Protein AF-A0A0A9WH39-F1 (afdb_monomer_lite)

Secondary structure (DSSP, 8-state):
-HHHHHHHHHHHHHHHHHHHHHHHH-SHHHHHHHHH-S-TTTSSHHHHHHHHHHHHHIIIIIHHHHHHHHHHHHHH----HHHHHHHHHHHHHHHHHHHHHHHHHHTT--SSS-TTHHHHTT---HHHHHHHHH--SHHHHHHHHHHHHTS-S----

pLDDT: mean 87.24, std 13.55, range [42.19, 97.62]

Sequence (157 aa):
MRGRLYEIVHSALCVGHIGQALDLVGLHTLFRDAIDAEGGGGSGGERTVVQALECMYRLKSSSLVRLSVLVGATVGGTATTEQVLAAQTFAEQLGVAFQIVDDVKNLCEDIGKCALEDLQSRKITYPVALTMLKLPTRHQRCEFYNLYTGGTVCKDW

Radius of gyration: 18.84 Å; chains: 1; bounding box: 44×26×49 Å

Foldseek 3Di:
DVVVLCVLVVVLVVLQVVLVVCQVVACVVLLLVLLPDPDQDDDPSLVVNVVSLLSSLLSRFLSVLLSVLVNCCVVVVPDDPVRNVVSSVVSSVVSSVVQLVVLVCLCPHDDPHHRCPCQVVLHCGPVNSVVLSPDRDSVVSVVSSCVSVVHDRDPDD

Organism: Lygus hesperus (NCBI:txid30085)

InterPro domains:
  IPR000092 Polyprenyl synthetase-like [PF00348] (4-148)
  IPR008949 Isoprenoid synthase domain superfamily [G3DSA:1.10.600.10] (1-152)
  IPR008949 Isoprenoid synthase domain superfamily [SSF48576] (4-135)
  IPR033749 Polyprenyl synthetase, conserved site [PS00444] (94-106)

Structure (mmCIF, N/CA/C/O backbone):
data_AF-A0A0A9WH39-F1
#
_entry.id   AF-A0A0A9WH39-F1
#
loop_
_atom_site.group_PDB
_atom_site.id
_atom_site.type_symbol
_atom_site.label_atom_id
_atom_site.label_alt_id
_atom_site.label_comp_id
_atom_site.label_asym_id
_atom_site.label_entity_id
_atom_site.label_seq_id
_atom_site.pdbx_PDB_ins_code
_atom_site.Cartn_x
_atom_site.Cartn_y
_atom_site.Cartn_z
_atom_site.occupancy
_atom_site.B_iso_or_equiv
_atom_site.auth_seq_id
_atom_site.auth_comp_id
_atom_site.auth_asym_id
_atom_site.auth_atom_id
_atom_site.pdbx_PDB_model_num
ATOM 1 N N . MET A 1 1 ? -12.189 10.030 27.479 1.00 66.75 1 MET A N 1
ATOM 2 C CA . MET A 1 1 ? -12.757 9.605 26.176 1.00 66.75 1 MET A CA 1
ATOM 3 C C . MET A 1 1 ? -12.478 10.608 25.052 1.00 66.75 1 MET A C 1
ATOM 5 O O . MET A 1 1 ? -11.863 10.211 24.073 1.00 66.75 1 MET A O 1
ATOM 9 N N . ARG A 1 2 ? -12.837 11.898 25.194 1.00 75.56 2 ARG A N 1
ATOM 10 C CA . ARG A 1 2 ? -12.632 12.931 24.151 1.00 75.56 2 ARG A CA 1
ATOM 11 C C . ARG A 1 2 ? -11.167 13.117 23.708 1.00 75.56 2 ARG A C 1
ATOM 13 O O . ARG A 1 2 ? -10.925 13.207 22.513 1.00 75.56 2 ARG A O 1
ATOM 20 N N . GLY A 1 3 ? -10.208 13.097 24.643 1.00 89.25 3 GLY A N 1
ATOM 21 C CA . GLY A 1 3 ? -8.769 13.190 24.326 1.00 89.25 3 GLY A CA 1
ATOM 22 C C . GLY A 1 3 ? -8.255 12.015 23.486 1.00 89.25 3 GLY A C 1
ATOM 23 O O . GLY A 1 3 ? -7.698 12.223 22.418 1.00 89.25 3 GLY A O 1
ATOM 24 N N . ARG A 1 4 ? -8.573 10.779 23.892 1.00 88.00 4 ARG A N 1
ATOM 25 C CA . ARG A 1 4 ? -8.169 9.557 23.174 1.00 88.00 4 ARG A CA 1
ATOM 26 C C . ARG A 1 4 ? -8.713 9.491 21.742 1.00 88.00 4 ARG A C 1
ATOM 28 O O . ARG A 1 4 ? -7.996 9.092 20.835 1.00 88.00 4 ARG A O 1
ATOM 35 N N . LEU A 1 5 ? -9.973 9.880 21.5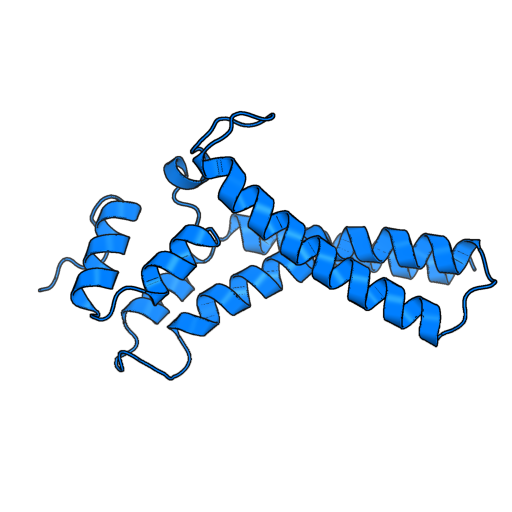26 1.00 92.62 5 LEU A N 1
ATOM 36 C CA . LEU A 1 5 ? -10.550 9.928 20.175 1.00 92.62 5 LEU A CA 1
ATOM 37 C C . LEU A 1 5 ? -9.849 10.970 19.298 1.00 92.62 5 LEU A C 1
ATOM 39 O O . LEU A 1 5 ? -9.533 10.676 18.149 1.00 92.62 5 LEU A O 1
ATOM 43 N N . TYR A 1 6 ? -9.579 12.158 19.846 1.00 94.62 6 TYR A N 1
ATOM 44 C CA . TYR A 1 6 ? -8.844 13.201 19.134 1.00 94.62 6 TYR A CA 1
ATOM 45 C C . TYR A 1 6 ? -7.445 12.724 18.727 1.00 94.62 6 TYR A C 1
ATOM 47 O O . TYR A 1 6 ? -7.075 12.860 17.567 1.00 94.62 6 TYR A O 1
ATOM 55 N N . GLU A 1 7 ? -6.700 12.109 19.646 1.00 94.31 7 GLU A N 1
ATOM 56 C CA . GLU A 1 7 ? -5.356 11.581 19.384 1.00 94.31 7 GLU A CA 1
ATOM 57 C C . GLU A 1 7 ? -5.349 10.529 18.271 1.00 94.31 7 GLU A C 1
ATOM 59 O O . GLU A 1 7 ? -4.528 10.605 17.357 1.00 94.31 7 GLU A O 1
ATOM 64 N N . ILE A 1 8 ? -6.287 9.575 18.313 1.00 93.94 8 ILE A N 1
ATOM 65 C CA . ILE A 1 8 ? -6.396 8.508 17.310 1.00 93.94 8 ILE A CA 1
ATOM 66 C C . ILE A 1 8 ? -6.712 9.095 15.927 1.00 93.94 8 ILE A C 1
ATOM 68 O O . ILE A 1 8 ? -6.061 8.734 14.947 1.00 93.94 8 ILE A O 1
ATOM 72 N N . VAL A 1 9 ? -7.684 10.011 15.843 1.00 95.75 9 VAL A N 1
ATOM 73 C CA . VAL A 1 9 ? -8.067 10.659 14.578 1.00 95.75 9 VAL A CA 1
ATOM 74 C C . VAL A 1 9 ? -6.919 11.506 14.038 1.00 95.75 9 VAL A C 1
ATOM 76 O O . VAL A 1 9 ? -6.535 11.350 12.882 1.00 95.75 9 VAL A O 1
ATOM 79 N N . HIS A 1 10 ? -6.339 12.370 14.872 1.00 96.12 10 HIS A N 1
ATOM 80 C CA . HIS A 1 10 ? -5.239 13.245 14.481 1.00 96.12 10 HIS A CA 1
ATOM 81 C C . HIS A 1 10 ? -4.033 12.438 13.981 1.00 96.12 10 HIS A C 1
ATOM 83 O O . HIS A 1 10 ? -3.512 12.710 12.902 1.00 96.12 10 HIS A O 1
ATOM 89 N N . SER A 1 11 ? -3.629 11.399 14.720 1.00 95.06 11 SER A N 1
ATOM 90 C CA . SER A 1 11 ? -2.524 10.523 14.323 1.00 95.06 11 SER A CA 1
ATOM 91 C C . SER A 1 11 ? -2.793 9.837 12.983 1.00 95.06 11 SER A C 1
ATOM 93 O O . SER A 1 11 ? -1.927 9.856 12.107 1.00 95.06 11 SER A O 1
ATOM 95 N N . ALA A 1 12 ? -3.996 9.290 12.786 1.00 95.94 12 ALA A N 1
ATOM 96 C CA . ALA A 1 12 ? -4.360 8.633 11.535 1.00 95.94 12 ALA A CA 1
ATOM 97 C C . ALA A 1 12 ? -4.344 9.595 10.338 1.00 95.94 12 ALA A C 1
ATOM 99 O O . ALA A 1 12 ? -3.843 9.223 9.280 1.00 95.94 12 ALA A O 1
ATOM 100 N N . LEU A 1 13 ? -4.822 10.833 10.504 1.00 96.12 13 LEU A N 1
ATOM 101 C CA . LEU A 1 13 ? -4.781 11.849 9.447 1.00 96.12 13 LEU A CA 1
ATOM 102 C C . LEU A 1 13 ? -3.344 12.250 9.094 1.00 96.12 13 LEU A C 1
ATOM 104 O O . LEU A 1 13 ? -2.998 12.290 7.915 1.00 96.12 13 LEU A O 1
ATOM 108 N N . CYS A 1 14 ? -2.482 12.488 10.089 1.00 97.19 14 CYS A N 1
ATOM 109 C CA . CYS A 1 14 ? -1.067 12.783 9.844 1.00 97.19 14 CYS A CA 1
ATOM 110 C C . CYS A 1 14 ? -0.374 11.644 9.083 1.00 97.19 14 CYS A C 1
ATOM 112 O O . CYS A 1 14 ? 0.326 11.889 8.103 1.00 97.19 14 CYS A O 1
ATOM 114 N N . VAL A 1 15 ? -0.598 10.397 9.506 1.00 96.94 15 VAL A N 1
ATOM 115 C CA . VAL A 1 15 ? -0.038 9.209 8.848 1.00 96.94 15 VAL A CA 1
ATOM 116 C C . VAL A 1 15 ? -0.571 9.061 7.420 1.00 96.94 15 VAL A C 1
ATOM 118 O O . VAL A 1 15 ? 0.218 8.846 6.500 1.00 96.94 15 VAL A O 1
ATOM 121 N N . GLY A 1 16 ? -1.878 9.256 7.218 1.00 96.75 16 GLY A N 1
ATOM 122 C CA . GLY A 1 16 ? -2.517 9.267 5.901 1.00 96.75 16 GLY A CA 1
ATOM 123 C C . GLY A 1 16 ? -1.891 10.288 4.952 1.00 96.75 16 GLY A C 1
ATOM 124 O O . GLY A 1 16 ? -1.562 9.955 3.813 1.00 96.75 16 GLY A O 1
ATOM 125 N N . HIS A 1 17 ? -1.643 11.510 5.432 1.00 96.50 17 HIS A N 1
ATOM 126 C CA . HIS A 1 17 ? -0.985 12.556 4.648 1.00 96.50 17 HIS A CA 1
ATOM 127 C C . HIS A 1 17 ? 0.462 12.216 4.285 1.00 96.50 17 HIS A C 1
ATOM 129 O O . HIS A 1 17 ? 0.866 12.467 3.152 1.00 96.50 17 HIS A O 1
ATOM 135 N N . ILE A 1 18 ? 1.230 11.609 5.195 1.00 96.38 18 ILE A N 1
ATOM 136 C CA . ILE A 1 18 ? 2.586 11.125 4.888 1.00 96.38 18 ILE A CA 1
ATOM 137 C C . ILE A 1 18 ? 2.527 10.042 3.805 1.00 96.38 18 ILE A C 1
ATOM 139 O O . ILE A 1 18 ? 3.283 10.099 2.839 1.00 96.38 18 ILE A O 1
ATOM 143 N N . GLY A 1 19 ? 1.598 9.090 3.925 1.00 95.94 19 GLY A N 1
ATOM 144 C CA . GLY A 1 19 ? 1.385 8.062 2.908 1.00 95.94 19 GLY A CA 1
ATOM 145 C C . GLY A 1 19 ? 1.027 8.651 1.540 1.00 95.94 19 GLY A C 1
ATOM 146 O O . GLY A 1 19 ? 1.568 8.220 0.527 1.00 95.94 19 GLY A O 1
ATOM 147 N N . GLN A 1 20 ? 0.168 9.674 1.504 1.00 95.62 20 GLN A N 1
ATOM 148 C CA . GLN A 1 20 ? -0.174 10.387 0.271 1.00 95.62 20 GLN A CA 1
ATOM 149 C C . GLN A 1 20 ? 1.018 11.159 -0.307 1.00 95.62 20 GLN A C 1
ATOM 151 O O . GLN A 1 20 ? 1.185 11.204 -1.523 1.00 95.62 20 GLN A O 1
ATOM 156 N N . ALA A 1 21 ? 1.855 11.759 0.539 1.00 95.50 21 ALA A N 1
ATOM 157 C CA . ALA A 1 21 ? 3.063 12.438 0.087 1.00 95.50 21 ALA A CA 1
ATOM 158 C C . ALA A 1 21 ? 4.053 11.450 -0.549 1.00 95.50 21 ALA A C 1
ATOM 160 O O . ALA A 1 21 ? 4.590 11.739 -1.613 1.00 95.50 21 ALA A O 1
ATOM 161 N N . LEU A 1 22 ? 4.244 10.268 0.049 1.00 94.00 22 LEU A N 1
ATOM 162 C CA . LEU A 1 22 ? 5.069 9.199 -0.528 1.00 94.00 22 LEU A CA 1
ATOM 163 C C . LEU A 1 22 ? 4.525 8.716 -1.879 1.00 94.00 22 LEU A C 1
ATOM 165 O O . LEU A 1 22 ? 5.297 8.525 -2.812 1.00 94.00 22 LEU A O 1
ATOM 169 N N . ASP A 1 23 ? 3.203 8.590 -2.004 1.00 94.25 23 ASP A N 1
ATOM 170 C CA . ASP A 1 23 ? 2.530 8.225 -3.257 1.00 94.25 23 ASP A CA 1
ATOM 171 C C . ASP A 1 23 ? 2.745 9.258 -4.371 1.00 94.25 23 ASP A C 1
ATOM 173 O O . ASP A 1 23 ? 2.950 8.880 -5.522 1.00 94.25 23 ASP A O 1
ATOM 177 N N . LEU A 1 24 ? 2.760 10.551 -4.029 1.00 92.81 24 LEU A N 1
ATOM 178 C CA . LEU A 1 24 ? 3.036 11.640 -4.974 1.00 92.81 24 LEU A CA 1
ATOM 179 C C . LEU A 1 24 ? 4.517 11.741 -5.356 1.00 92.81 24 LEU A C 1
ATOM 181 O O . LEU A 1 24 ? 4.830 11.999 -6.515 1.00 92.81 24 LEU A O 1
ATOM 185 N N . VAL A 1 25 ? 5.425 11.561 -4.392 1.00 92.94 25 VAL A N 1
ATOM 186 C CA . VAL A 1 25 ? 6.876 11.529 -4.648 1.00 92.94 25 VAL A CA 1
ATOM 187 C C . VAL A 1 25 ? 7.237 10.326 -5.524 1.00 92.94 25 VAL A C 1
ATOM 189 O O . VAL A 1 25 ? 8.133 10.412 -6.366 1.00 92.94 25 VAL A O 1
ATOM 192 N N . GLY A 1 26 ? 6.513 9.219 -5.356 1.00 91.38 26 GLY A N 1
ATOM 193 C CA . GLY A 1 26 ? 6.725 7.987 -6.094 1.00 91.38 26 GLY A CA 1
ATOM 194 C C . GLY A 1 26 ? 8.018 7.274 -5.691 1.00 91.38 26 GLY A C 1
ATOM 195 O O . GLY A 1 26 ? 8.746 7.679 -4.786 1.00 91.38 26 GLY A O 1
ATOM 196 N N . LEU A 1 27 ? 8.308 6.170 -6.381 1.00 92.50 27 LEU A N 1
ATOM 197 C CA . LEU A 1 27 ? 9.407 5.263 -6.028 1.00 92.50 27 LEU A CA 1
ATOM 198 C C . LEU A 1 27 ? 10.495 5.176 -7.101 1.00 92.50 27 LEU A C 1
ATOM 200 O O . LEU A 1 27 ? 11.312 4.265 -7.064 1.00 92.50 27 LEU A O 1
ATOM 204 N N . HIS A 1 28 ? 10.543 6.114 -8.049 1.00 91.25 28 HIS A N 1
ATOM 205 C CA . HIS A 1 28 ? 11.483 6.064 -9.177 1.00 91.25 28 HIS A CA 1
ATOM 206 C C . HIS A 1 28 ? 12.958 5.991 -8.767 1.00 91.25 28 HIS A C 1
ATOM 208 O O . HIS A 1 28 ? 13.737 5.323 -9.447 1.00 91.25 28 HIS A O 1
ATOM 214 N N . THR A 1 29 ? 13.351 6.667 -7.684 1.00 89.00 29 THR A N 1
ATOM 215 C CA . THR A 1 29 ? 14.724 6.600 -7.159 1.00 89.00 29 THR A CA 1
ATOM 216 C C . THR A 1 29 ? 15.025 5.202 -6.636 1.00 89.00 29 THR A C 1
ATOM 218 O O . THR A 1 29 ? 15.947 4.559 -7.120 1.00 89.00 29 THR A O 1
ATOM 221 N N . LEU A 1 30 ? 14.171 4.682 -5.749 1.00 88.75 30 LEU A N 1
ATOM 222 C CA . LEU A 1 30 ? 14.330 3.342 -5.187 1.00 88.75 30 LEU A CA 1
ATOM 223 C C . LEU A 1 30 ? 14.286 2.254 -6.268 1.00 88.75 30 LEU A C 1
ATOM 225 O O . LEU A 1 30 ? 15.034 1.287 -6.211 1.00 88.75 30 LEU A O 1
ATOM 229 N N . PH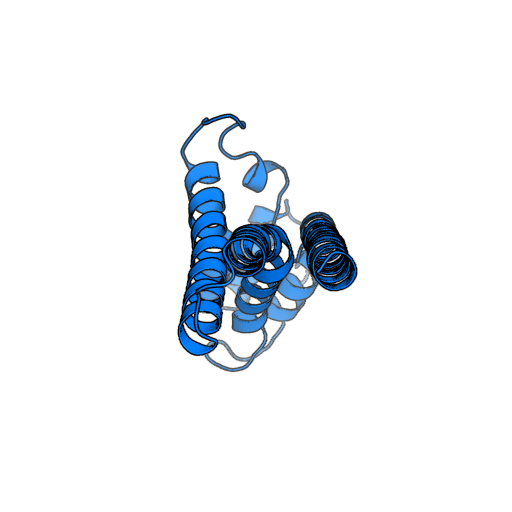E A 1 31 ? 13.427 2.427 -7.272 1.00 89.38 31 PHE A N 1
ATOM 230 C CA . PHE A 1 31 ? 13.318 1.525 -8.411 1.00 89.38 31 PHE A CA 1
ATOM 231 C C . PHE A 1 31 ? 14.603 1.507 -9.246 1.00 89.38 31 PHE A C 1
ATOM 233 O O . PHE A 1 31 ? 15.040 0.446 -9.672 1.00 89.38 31 PHE A O 1
ATOM 240 N N . ARG A 1 32 ? 15.241 2.664 -9.457 1.00 87.38 32 ARG A N 1
ATOM 241 C CA . ARG A 1 32 ? 16.533 2.758 -10.151 1.00 87.38 32 ARG A CA 1
ATOM 242 C C . ARG A 1 32 ? 17.647 2.092 -9.349 1.00 87.38 32 ARG A C 1
ATOM 244 O O . ARG A 1 32 ? 18.354 1.254 -9.896 1.00 87.38 32 ARG A O 1
ATOM 251 N N . ASP A 1 33 ? 17.732 2.394 -8.058 1.00 86.06 33 ASP A N 1
ATOM 252 C CA . ASP A 1 33 ? 18.717 1.782 -7.163 1.00 86.06 33 ASP A CA 1
ATOM 253 C C . ASP A 1 33 ? 18.558 0.249 -7.134 1.00 86.06 33 ASP A C 1
ATOM 255 O O . ASP A 1 33 ? 19.539 -0.492 -7.109 1.00 86.06 33 ASP A O 1
ATOM 259 N N . ALA A 1 34 ? 17.315 -0.242 -7.209 1.00 85.62 34 ALA A N 1
ATOM 260 C CA . ALA A 1 34 ? 17.007 -1.666 -7.304 1.00 85.62 34 ALA A CA 1
ATOM 261 C C . ALA A 1 34 ? 17.454 -2.307 -8.629 1.00 85.62 34 ALA A C 1
ATOM 263 O O . ALA A 1 34 ? 17.864 -3.467 -8.635 1.00 85.62 34 ALA A O 1
ATOM 264 N N . ILE A 1 35 ? 17.392 -1.576 -9.747 1.00 84.88 35 ILE A N 1
ATOM 265 C CA . ILE A 1 35 ? 17.898 -2.047 -11.046 1.00 84.88 35 ILE A CA 1
ATOM 266 C C . ILE A 1 35 ? 19.421 -2.196 -11.007 1.00 84.88 35 ILE A C 1
ATOM 268 O O . ILE A 1 35 ? 19.946 -3.198 -11.503 1.00 84.88 35 ILE A O 1
ATOM 272 N N . ASP A 1 36 ? 20.105 -1.207 -10.429 1.00 77.81 36 ASP A N 1
ATOM 273 C CA . ASP A 1 36 ? 21.566 -1.108 -10.403 1.00 77.81 36 ASP A CA 1
ATOM 274 C C . ASP A 1 36 ? 22.231 -2.001 -9.349 1.00 77.81 36 ASP A C 1
ATOM 276 O O . ASP A 1 36 ? 23.429 -2.266 -9.445 1.00 77.81 36 ASP A O 1
ATOM 280 N N . ALA A 1 37 ? 21.472 -2.527 -8.386 1.00 75.00 37 ALA A N 1
ATOM 281 C CA . ALA A 1 37 ? 21.969 -3.523 -7.447 1.00 75.00 37 ALA A CA 1
ATOM 282 C C . ALA A 1 37 ? 22.449 -4.793 -8.190 1.00 75.00 37 ALA A C 1
ATOM 284 O O . ALA A 1 37 ? 21.657 -5.561 -8.747 1.00 75.00 37 ALA A O 1
ATOM 285 N N . GLU A 1 38 ? 23.766 -5.025 -8.205 1.00 54.47 38 GLU A N 1
ATOM 286 C CA . GLU A 1 38 ? 24.370 -6.249 -8.738 1.00 54.47 38 GLU A CA 1
ATOM 287 C C . GLU A 1 38 ? 24.054 -7.451 -7.833 1.00 54.47 38 GLU A C 1
ATOM 289 O O . GLU A 1 38 ? 24.215 -7.397 -6.614 1.00 54.47 38 GLU A O 1
ATOM 294 N N . GLY A 1 39 ? 23.603 -8.555 -8.437 1.00 54.16 39 GLY A N 1
ATOM 295 C CA . GLY A 1 39 ? 23.185 -9.765 -7.720 1.00 54.16 39 GLY A CA 1
ATOM 296 C C . GLY A 1 39 ? 21.752 -10.158 -8.056 1.00 54.16 39 GLY A C 1
ATOM 297 O O . GLY A 1 39 ? 20.854 -10.070 -7.219 1.00 54.16 39 GLY A O 1
ATOM 298 N N . GLY A 1 40 ? 21.536 -10.591 -9.303 1.00 45.22 40 GLY A N 1
ATOM 299 C CA . GLY A 1 40 ? 20.273 -11.185 -9.734 1.00 45.22 40 GLY A CA 1
ATOM 300 C C . GLY A 1 40 ? 19.932 -12.384 -8.851 1.00 45.22 40 GLY A C 1
ATOM 301 O O . GLY A 1 40 ? 20.587 -13.419 -8.921 1.00 45.22 40 GLY A O 1
ATOM 302 N N . GLY A 1 41 ? 18.920 -12.217 -8.001 1.00 42.19 41 GLY A N 1
ATOM 303 C CA . GLY A 1 41 ? 18.422 -13.265 -7.118 1.00 42.19 41 GLY A CA 1
ATOM 304 C C . GLY A 1 41 ? 18.986 -13.229 -5.697 1.00 42.19 41 GLY A C 1
ATOM 305 O O . GLY A 1 41 ? 19.666 -14.162 -5.285 1.00 42.19 41 GLY A O 1
ATOM 306 N N . GLY A 1 42 ? 18.611 -12.231 -4.885 1.00 46.94 42 GLY A N 1
ATOM 307 C CA . GLY A 1 42 ? 18.412 -12.536 -3.460 1.00 46.94 42 GLY A CA 1
ATOM 308 C C . GLY A 1 42 ? 18.601 -11.459 -2.397 1.00 46.94 42 GLY A C 1
ATOM 309 O O . GLY A 1 42 ? 18.061 -11.668 -1.313 1.00 46.94 42 GLY A O 1
ATOM 310 N N . SER A 1 43 ? 19.280 -10.333 -2.629 1.00 46.44 43 SER A N 1
ATOM 311 C CA . SER A 1 43 ? 19.643 -9.444 -1.508 1.00 46.44 43 SER A CA 1
ATOM 312 C C . SER A 1 43 ? 19.156 -8.002 -1.679 1.00 46.44 43 SER A C 1
ATOM 314 O O . SER A 1 43 ? 19.798 -7.170 -2.308 1.00 46.44 43 SER A O 1
ATOM 316 N N . GLY A 1 44 ? 18.005 -7.694 -1.078 1.00 57.31 44 GLY A N 1
ATOM 317 C CA . GLY A 1 44 ? 17.642 -6.323 -0.706 1.00 57.31 44 GLY A CA 1
ATOM 318 C C . GLY A 1 44 ? 16.883 -5.517 -1.757 1.00 57.31 44 GLY A C 1
ATOM 319 O O . GLY A 1 44 ? 15.667 -5.416 -1.646 1.00 57.31 44 GLY A O 1
ATOM 320 N N . GLY A 1 45 ? 17.576 -4.917 -2.730 1.00 62.53 45 GLY A N 1
ATOM 321 C CA . GLY A 1 45 ? 17.079 -3.744 -3.481 1.00 62.53 45 GLY A CA 1
ATOM 322 C C . GLY A 1 45 ? 15.773 -3.955 -4.254 1.00 62.53 45 GLY A C 1
ATOM 323 O O . GLY A 1 45 ? 14.879 -3.125 -4.276 1.00 62.53 45 GLY A O 1
ATOM 324 N N . GLU A 1 46 ? 15.605 -5.123 -4.842 1.00 65.50 46 GLU A N 1
ATOM 325 C CA . GLU A 1 46 ? 14.396 -5.476 -5.575 1.00 65.50 46 GLU A CA 1
ATOM 326 C C . GLU A 1 46 ? 13.179 -5.649 -4.643 1.00 65.50 46 GLU A C 1
ATOM 328 O O . GLU A 1 46 ? 12.106 -5.075 -4.857 1.00 65.50 46 GLU A O 1
ATOM 333 N N . ARG A 1 47 ? 13.359 -6.397 -3.546 1.00 69.31 47 ARG A N 1
ATOM 334 C CA . ARG A 1 47 ? 12.312 -6.578 -2.528 1.00 69.31 47 ARG A CA 1
ATOM 335 C C . ARG A 1 47 ? 12.014 -5.273 -1.795 1.00 69.31 47 ARG A C 1
ATOM 337 O O . ARG A 1 47 ? 10.881 -5.103 -1.350 1.00 69.31 47 ARG A O 1
ATOM 344 N N . THR A 1 48 ? 12.975 -4.350 -1.703 1.00 83.44 48 THR A N 1
ATOM 345 C CA . THR A 1 48 ? 12.755 -3.065 -1.029 1.00 83.44 48 THR A CA 1
ATOM 346 C C . THR A 1 48 ? 11.748 -2.195 -1.770 1.00 83.44 48 THR A C 1
ATOM 348 O O . THR A 1 48 ? 11.000 -1.487 -1.105 1.00 83.44 48 THR A O 1
ATOM 351 N N . VAL A 1 49 ? 11.633 -2.289 -3.102 1.00 91.19 49 VAL A N 1
ATOM 352 C CA . VAL A 1 49 ? 10.601 -1.558 -3.862 1.00 91.19 49 VAL A CA 1
ATOM 353 C C . VAL A 1 49 ? 9.200 -2.018 -3.462 1.00 91.19 49 VAL A C 1
ATOM 355 O O . VAL A 1 49 ? 8.348 -1.194 -3.135 1.00 91.19 49 VAL A O 1
ATOM 358 N N . VAL A 1 50 ? 8.958 -3.333 -3.438 1.00 92.31 50 VAL A N 1
ATOM 359 C CA . VAL A 1 50 ? 7.655 -3.885 -3.026 1.00 92.31 50 VAL A CA 1
ATOM 360 C C . VAL A 1 50 ? 7.380 -3.590 -1.552 1.00 92.31 50 VAL A C 1
ATOM 362 O O . VAL A 1 50 ? 6.276 -3.183 -1.204 1.00 92.31 50 VAL A O 1
ATOM 365 N N . GLN A 1 51 ? 8.387 -3.706 -0.687 1.00 92.69 51 GLN A N 1
ATOM 366 C CA . GLN A 1 51 ? 8.256 -3.337 0.725 1.00 92.69 51 GLN A CA 1
ATOM 367 C C . GLN A 1 51 ? 7.944 -1.846 0.907 1.00 92.69 51 GLN A C 1
ATOM 369 O O . GLN A 1 51 ? 7.154 -1.490 1.780 1.00 92.69 51 GLN A O 1
ATOM 374 N N . ALA A 1 52 ? 8.526 -0.970 0.086 1.00 94.00 52 ALA A N 1
ATOM 375 C CA . ALA A 1 52 ? 8.234 0.457 0.102 1.00 94.00 52 ALA A CA 1
ATOM 376 C C . ALA A 1 52 ? 6.804 0.748 -0.372 1.00 94.00 52 ALA A C 1
ATOM 378 O O . ALA A 1 52 ? 6.127 1.562 0.255 1.00 94.00 52 ALA A O 1
ATOM 379 N N . LEU A 1 53 ? 6.313 0.043 -1.400 1.00 95.69 53 LEU A N 1
ATOM 380 C CA . LEU A 1 53 ? 4.907 0.107 -1.814 1.00 95.69 53 LEU A CA 1
ATOM 381 C C . LEU A 1 53 ? 3.971 -0.329 -0.687 1.00 95.69 53 LEU A C 1
ATOM 383 O O . LEU A 1 53 ? 3.052 0.403 -0.332 1.00 95.69 53 LEU A O 1
ATOM 387 N N . GLU A 1 54 ? 4.226 -1.480 -0.067 1.00 95.62 54 GLU A N 1
ATOM 388 C CA . GLU A 1 54 ? 3.406 -1.966 1.045 1.00 95.62 54 GLU A CA 1
ATOM 389 C C . GLU A 1 54 ? 3.448 -1.012 2.244 1.00 95.62 54 GLU A C 1
ATOM 391 O O . GLU A 1 54 ? 2.416 -0.760 2.865 1.00 95.62 54 GLU A O 1
ATOM 396 N N . CYS A 1 55 ? 4.611 -0.432 2.554 1.00 95.75 55 CYS A N 1
ATOM 397 C CA . CYS A 1 55 ? 4.745 0.603 3.577 1.00 95.75 55 CYS A CA 1
ATOM 398 C C . CYS A 1 55 ? 3.886 1.829 3.236 1.00 95.75 55 CYS A C 1
ATOM 400 O O . CYS A 1 55 ? 3.083 2.279 4.055 1.00 95.75 55 CYS A O 1
ATOM 402 N N . MET A 1 56 ? 3.976 2.325 2.004 1.00 96.81 56 MET A N 1
ATOM 403 C CA . MET A 1 56 ? 3.158 3.431 1.515 1.00 96.81 56 MET A CA 1
ATOM 404 C C . MET A 1 56 ? 1.657 3.112 1.605 1.00 96.81 56 MET A C 1
ATOM 406 O O . MET A 1 56 ? 0.892 3.944 2.092 1.00 96.81 56 MET A O 1
ATOM 410 N N . TYR A 1 57 ? 1.218 1.905 1.233 1.00 97.62 57 TYR A N 1
ATOM 411 C CA . TYR A 1 57 ? -0.181 1.478 1.365 1.00 97.62 57 TYR A CA 1
ATOM 412 C C . TYR A 1 57 ? -0.632 1.384 2.830 1.00 97.62 57 TYR A C 1
ATOM 414 O O . TYR A 1 57 ? -1.773 1.743 3.152 1.00 97.62 57 TYR A O 1
ATOM 422 N N . ARG A 1 58 ? 0.252 0.945 3.739 1.00 97.38 58 ARG A N 1
ATOM 423 C CA . ARG A 1 58 ? -0.004 0.939 5.190 1.00 97.38 58 ARG A CA 1
ATOM 424 C C . ARG A 1 58 ? -0.227 2.354 5.722 1.00 97.38 58 ARG A C 1
ATOM 426 O O . ARG A 1 58 ? -1.165 2.584 6.484 1.00 97.38 58 ARG A O 1
ATOM 433 N N . LEU A 1 59 ? 0.590 3.310 5.286 1.00 97.25 59 LEU A N 1
ATOM 434 C CA . LEU A 1 59 ? 0.497 4.704 5.721 1.00 97.25 59 LEU A CA 1
ATOM 435 C C . LEU A 1 59 ? -0.699 5.431 5.093 1.00 97.25 59 LEU A C 1
ATOM 437 O O . LEU A 1 59 ? -1.408 6.147 5.791 1.00 97.25 59 LEU A O 1
ATOM 441 N N . LYS A 1 60 ? -0.957 5.231 3.799 1.00 94.62 60 LYS A N 1
ATOM 442 C CA . LYS A 1 60 ? -1.986 5.960 3.045 1.00 94.62 60 LYS A CA 1
ATOM 443 C C . LYS A 1 60 ? -3.388 5.398 3.268 1.00 94.62 60 LYS A C 1
ATOM 445 O O . LYS A 1 60 ? -4.278 6.115 3.708 1.00 94.62 60 LYS A O 1
ATOM 450 N N . SER A 1 61 ? -3.581 4.122 2.939 1.00 95.00 61 SER A N 1
ATOM 451 C CA . SER A 1 61 ? -4.916 3.517 2.850 1.00 95.00 61 SER A CA 1
ATOM 452 C C . SER A 1 61 ? -5.280 2.801 4.149 1.00 95.00 61 SER A C 1
ATOM 454 O O . SER A 1 61 ? -6.331 3.029 4.748 1.00 95.00 61 SER A O 1
ATOM 456 N N . SER A 1 62 ? -4.349 2.000 4.669 1.00 96.62 62 SER A N 1
ATOM 457 C CA . SER A 1 62 ? -4.604 1.173 5.852 1.00 96.62 62 SER A CA 1
ATOM 458 C C . SER A 1 62 ? -4.775 1.987 7.134 1.00 96.62 62 SER A C 1
ATOM 460 O O . SER A 1 62 ? -5.501 1.571 8.034 1.00 96.62 62 SER A O 1
ATOM 462 N N . SER A 1 63 ? -4.141 3.157 7.232 1.00 96.00 63 SER A N 1
ATOM 463 C CA . SER A 1 63 ? -4.264 4.055 8.386 1.00 96.00 63 SER A CA 1
ATOM 464 C C . SER A 1 63 ? -5.710 4.498 8.629 1.00 96.00 63 SER A C 1
ATOM 466 O O . SER A 1 63 ? -6.164 4.480 9.775 1.00 96.00 63 SER A O 1
ATOM 468 N N . LEU A 1 64 ? -6.459 4.805 7.565 1.00 95.06 64 LEU A N 1
ATOM 469 C CA . LEU A 1 64 ? -7.864 5.205 7.644 1.00 95.06 64 LEU A CA 1
ATOM 470 C C . LEU A 1 64 ? -8.791 4.018 7.938 1.00 95.06 64 LEU A C 1
ATOM 472 O O . LEU A 1 64 ? -9.718 4.152 8.733 1.00 95.06 64 LEU A O 1
ATOM 476 N N . VAL A 1 65 ? -8.509 2.832 7.393 1.00 96.44 65 VAL A N 1
ATOM 477 C CA . VAL A 1 65 ? -9.271 1.615 7.735 1.00 96.44 65 VAL A CA 1
ATOM 478 C C . VAL A 1 65 ? -9.068 1.251 9.213 1.00 96.44 65 VAL A C 1
ATOM 480 O O . VAL A 1 65 ? -10.025 0.965 9.938 1.00 96.44 65 VAL A O 1
ATOM 483 N N . ARG A 1 66 ? -7.823 1.330 9.705 1.00 96.88 66 ARG A N 1
ATOM 484 C CA . ARG A 1 66 ? -7.494 1.131 11.128 1.00 96.88 66 ARG A CA 1
ATOM 485 C C . ARG A 1 66 ? -8.157 2.182 12.014 1.00 96.88 66 ARG A C 1
ATOM 487 O O . ARG A 1 66 ? -8.605 1.844 13.109 1.00 96.88 66 ARG A O 1
ATOM 494 N N . LEU A 1 67 ? -8.245 3.431 11.552 1.00 96.94 67 LEU A N 1
ATOM 495 C CA . LEU A 1 67 ? -8.964 4.494 12.251 1.00 96.94 67 LEU A CA 1
ATOM 496 C C . LEU A 1 67 ? -10.432 4.116 12.470 1.00 96.94 67 LEU A C 1
ATOM 498 O O . LEU A 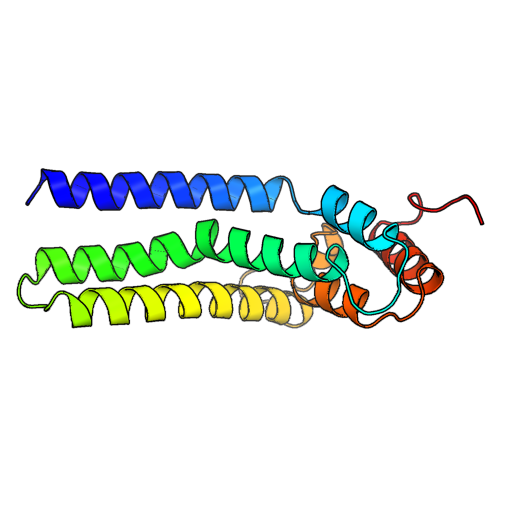1 67 ? -10.913 4.226 13.597 1.00 96.94 67 LEU A O 1
ATOM 502 N N . SER A 1 68 ? -11.127 3.625 11.439 1.00 95.88 68 SER A N 1
ATOM 503 C CA . SER A 1 68 ? -12.531 3.207 11.552 1.00 95.88 68 SER A CA 1
ATOM 504 C C . SER A 1 68 ? -12.729 2.141 12.634 1.00 95.88 68 SER A C 1
ATOM 506 O O . SER A 1 68 ? -13.627 2.269 13.468 1.00 95.88 68 SER A O 1
ATOM 508 N N . VAL A 1 69 ? -11.847 1.136 12.681 1.00 95.75 69 VAL A N 1
ATOM 509 C CA . VAL A 1 69 ? -11.866 0.093 13.719 1.00 95.75 69 VAL A CA 1
ATOM 510 C C . VAL A 1 69 ? -11.622 0.677 15.111 1.00 95.75 69 VAL A C 1
ATOM 512 O O . VAL A 1 69 ? -12.362 0.374 16.047 1.00 95.75 69 VAL A O 1
ATOM 515 N N . LEU A 1 70 ? -10.608 1.533 15.265 1.00 95.31 70 LEU A N 1
ATOM 516 C CA . LEU A 1 70 ? -10.243 2.104 16.562 1.00 95.31 70 LEU A CA 1
ATOM 517 C C . LEU A 1 70 ? -11.312 3.039 17.122 1.00 95.31 70 LEU A C 1
ATOM 519 O O . LEU A 1 70 ? -11.581 3.013 18.326 1.00 95.31 70 LEU A O 1
ATOM 523 N N . VAL A 1 71 ? -11.930 3.852 16.265 1.00 95.62 71 VAL A N 1
ATOM 524 C CA . VAL A 1 71 ? -13.055 4.710 16.648 1.00 95.62 71 VAL A CA 1
ATOM 525 C C . VAL A 1 71 ? -14.230 3.846 17.090 1.00 95.62 71 VAL A C 1
ATOM 527 O O . VAL A 1 71 ? -14.760 4.073 18.176 1.00 95.62 71 VAL A O 1
ATOM 530 N N . GLY A 1 72 ? -14.580 2.814 16.315 1.00 94.56 72 GLY A N 1
ATOM 531 C CA . GLY A 1 72 ? -15.656 1.882 16.657 1.00 94.56 72 GLY A CA 1
ATOM 532 C C . GLY A 1 72 ? -15.432 1.188 18.001 1.00 94.56 72 GLY A C 1
ATOM 533 O O . GLY A 1 72 ? -16.304 1.227 18.866 1.00 94.56 72 GLY A O 1
ATOM 534 N N . ALA A 1 73 ? -14.239 0.633 18.226 1.00 94.06 73 ALA A N 1
ATOM 535 C CA . ALA A 1 73 ? -13.885 -0.004 19.493 1.00 94.06 73 ALA A CA 1
ATOM 536 C C . ALA A 1 73 ? -13.905 0.980 20.675 1.00 94.06 73 ALA A C 1
ATOM 538 O O . ALA A 1 73 ? -14.388 0.646 21.757 1.00 94.06 73 ALA A O 1
ATOM 539 N N . THR A 1 74 ? -13.413 2.207 20.468 1.00 92.38 74 THR A N 1
ATOM 540 C CA . THR A 1 74 ? -13.374 3.238 21.515 1.00 92.38 74 THR A CA 1
ATOM 541 C C . THR A 1 74 ? -14.775 3.708 21.897 1.00 92.38 74 THR A C 1
ATOM 543 O O . THR A 1 74 ? -15.044 3.895 23.080 1.00 92.38 74 THR A O 1
ATOM 546 N N . VAL A 1 75 ? -15.660 3.908 20.917 1.00 93.94 75 VAL A N 1
ATOM 547 C CA . VAL A 1 75 ? -17.041 4.354 21.149 1.00 93.94 75 VAL A CA 1
ATOM 548 C C . VAL A 1 75 ? -17.900 3.228 21.722 1.00 93.94 75 VAL A C 1
ATOM 550 O O . VAL A 1 75 ? -18.682 3.479 22.633 1.00 93.94 75 VAL A O 1
ATOM 553 N N . GLY A 1 76 ? -17.736 1.999 21.225 1.00 93.19 76 GLY A N 1
ATOM 554 C CA . GLY A 1 76 ? -18.483 0.834 21.700 1.00 93.19 76 GLY A CA 1
ATOM 555 C C . GLY A 1 76 ? -18.121 0.421 23.127 1.00 93.19 76 GLY A C 1
ATOM 556 O O . GLY A 1 76 ? -18.989 -0.030 23.865 1.00 93.19 76 GLY A O 1
ATOM 557 N N . GLY A 1 77 ? -16.858 0.587 23.535 1.00 89.88 77 GLY A N 1
ATOM 558 C CA . GLY A 1 77 ? -16.415 0.421 24.926 1.00 89.88 77 GLY A CA 1
ATOM 559 C C . GLY A 1 77 ? -16.428 -1.012 25.476 1.00 89.88 77 GLY A C 1
ATOM 560 O O . GLY A 1 77 ? -16.073 -1.209 26.634 1.00 89.88 77 GLY A O 1
ATOM 561 N N . THR A 1 78 ? -16.817 -2.007 24.674 1.00 93.38 78 THR A N 1
ATOM 562 C CA . THR A 1 78 ? -16.983 -3.412 25.091 1.00 93.38 78 THR A CA 1
ATOM 563 C C . THR A 1 78 ? -15.925 -4.362 24.529 1.00 93.38 78 THR A C 1
ATOM 565 O O . THR A 1 78 ? -15.860 -5.513 24.954 1.00 93.38 78 THR A O 1
ATOM 568 N N . ALA A 1 79 ? -15.105 -3.907 23.579 1.00 94.56 79 ALA A N 1
ATOM 569 C CA . ALA A 1 79 ? -14.086 -4.738 22.946 1.00 94.56 79 ALA A CA 1
ATOM 570 C C . ALA A 1 79 ? -12.899 -4.990 23.889 1.00 94.56 79 ALA A C 1
ATOM 572 O O . ALA A 1 79 ? -12.390 -4.057 24.519 1.00 94.56 79 ALA A O 1
ATOM 573 N N . THR A 1 80 ? -12.421 -6.234 23.948 1.00 96.62 80 THR A N 1
ATOM 574 C CA . THR A 1 80 ? -11.185 -6.565 24.672 1.00 96.62 80 THR A CA 1
ATOM 575 C C . THR A 1 80 ? -9.958 -6.064 23.912 1.00 96.62 80 THR A C 1
ATOM 577 O O . THR A 1 80 ? -10.009 -5.813 22.705 1.00 96.62 80 THR A O 1
ATOM 580 N N . THR A 1 81 ? -8.820 -5.949 24.597 1.00 94.88 81 THR A N 1
ATOM 581 C CA . THR A 1 81 ? -7.550 -5.557 23.968 1.00 94.88 81 THR A CA 1
ATOM 582 C C . THR A 1 81 ? -7.181 -6.491 22.813 1.00 94.88 81 THR A C 1
ATOM 584 O O . THR A 1 81 ? -6.778 -6.025 21.750 1.00 94.88 81 THR A O 1
ATOM 587 N N . GLU A 1 82 ? -7.384 -7.798 22.974 1.00 97.44 82 GLU A N 1
ATOM 588 C CA . GLU A 1 82 ? -7.102 -8.813 21.955 1.00 97.44 82 GLU A CA 1
ATOM 589 C C . GLU A 1 82 ? -7.988 -8.631 20.720 1.00 97.44 82 GLU A C 1
ATOM 591 O O . GLU A 1 82 ? -7.498 -8.711 19.594 1.00 97.44 82 GLU A O 1
ATOM 596 N N . GLN A 1 83 ? -9.277 -8.329 20.913 1.00 97.31 83 GLN A N 1
ATOM 597 C CA . GLN A 1 83 ? -10.202 -8.056 19.810 1.00 97.31 83 GLN A CA 1
ATOM 598 C C . GLN A 1 83 ? -9.812 -6.786 19.052 1.00 97.31 83 GLN A C 1
ATOM 600 O O . GLN A 1 83 ? -9.839 -6.776 17.821 1.00 97.31 83 GLN A O 1
ATOM 605 N N . VAL A 1 84 ? -9.417 -5.729 19.769 1.00 96.06 84 VAL A N 1
ATOM 606 C CA . VAL A 1 84 ? -8.948 -4.484 19.148 1.00 96.06 84 VAL A CA 1
ATOM 607 C C . VAL A 1 84 ? -7.685 -4.735 18.330 1.00 96.06 84 VAL A C 1
ATOM 609 O O . VAL A 1 84 ? -7.633 -4.326 17.173 1.00 96.06 84 VAL A O 1
ATOM 612 N N . LEU A 1 85 ? -6.704 -5.453 18.880 1.00 96.31 85 LEU A N 1
ATOM 613 C CA . LEU A 1 85 ? -5.467 -5.785 18.171 1.00 96.31 85 LEU A CA 1
ATOM 614 C C . LEU A 1 85 ? -5.736 -6.636 16.925 1.00 96.31 85 LEU A C 1
ATOM 616 O O . LEU A 1 85 ? -5.254 -6.300 15.845 1.00 96.31 85 LEU A O 1
ATOM 620 N N . ALA A 1 86 ? -6.559 -7.682 17.041 1.00 97.62 86 ALA A N 1
ATOM 621 C CA . ALA A 1 86 ? -6.926 -8.529 15.908 1.00 97.62 86 ALA A CA 1
ATOM 622 C C . ALA A 1 86 ? -7.632 -7.728 14.801 1.00 97.62 86 ALA A C 1
ATOM 624 O O . ALA A 1 86 ? -7.289 -7.852 13.623 1.00 97.62 86 ALA A O 1
ATOM 625 N N . ALA A 1 87 ? -8.574 -6.857 15.174 1.00 96.75 87 ALA A N 1
ATOM 626 C CA . ALA A 1 87 ? -9.285 -6.009 14.227 1.00 96.75 87 ALA A CA 1
ATOM 627 C C . ALA A 1 87 ? -8.363 -4.962 13.577 1.00 96.75 87 ALA A C 1
ATOM 629 O O . ALA A 1 87 ? -8.501 -4.681 12.388 1.00 96.75 87 ALA A O 1
ATOM 630 N N . GLN A 1 88 ? -7.388 -4.416 14.313 1.00 96.31 88 GLN A N 1
ATOM 631 C CA . GLN A 1 88 ? -6.369 -3.529 13.750 1.00 96.31 88 GLN A CA 1
ATOM 632 C C . GLN A 1 88 ? -5.475 -4.252 12.743 1.00 96.31 88 GLN A C 1
ATOM 634 O O . GLN A 1 88 ? -5.223 -3.704 11.672 1.00 96.31 88 GLN A O 1
ATOM 639 N N . THR A 1 89 ? -5.007 -5.462 13.059 1.00 96.56 89 THR A N 1
ATOM 640 C CA . THR A 1 89 ? -4.205 -6.271 12.132 1.00 96.56 89 THR A CA 1
ATOM 641 C C . THR A 1 89 ? -5.001 -6.597 10.875 1.00 96.56 89 THR A C 1
ATOM 643 O O . THR A 1 89 ? -4.489 -6.424 9.772 1.00 96.56 89 THR A O 1
ATOM 646 N N . PHE A 1 90 ? -6.265 -7.001 11.023 1.00 97.12 90 PHE A N 1
ATOM 647 C CA . PHE A 1 90 ? -7.152 -7.238 9.888 1.00 97.12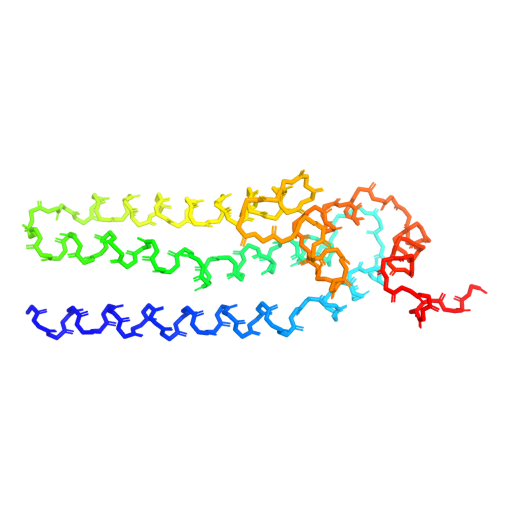 90 PHE A CA 1
ATOM 648 C C . PHE A 1 90 ? -7.325 -5.983 9.024 1.00 97.12 90 PHE A C 1
ATOM 650 O O . PHE A 1 90 ? -7.104 -6.041 7.818 1.00 97.12 90 PHE A O 1
ATOM 657 N N . ALA A 1 91 ? -7.655 -4.841 9.635 1.00 96.75 91 ALA A N 1
ATOM 658 C CA . ALA A 1 91 ? -7.806 -3.564 8.939 1.00 96.75 91 ALA A CA 1
ATOM 659 C C . ALA A 1 91 ? -6.537 -3.150 8.187 1.00 96.75 91 ALA A C 1
ATOM 661 O O . ALA A 1 91 ? -6.616 -2.593 7.093 1.00 96.75 91 ALA A O 1
ATOM 662 N N . GLU A 1 92 ? -5.368 -3.443 8.758 1.00 96.38 92 GLU A N 1
ATOM 663 C CA . GLU A 1 92 ? -4.097 -3.151 8.117 1.00 96.38 92 GLU A CA 1
ATOM 664 C C . GLU A 1 92 ? -3.876 -3.987 6.856 1.00 96.38 92 GLU A C 1
ATOM 666 O O . GLU A 1 92 ? -3.566 -3.447 5.797 1.00 96.38 92 GLU A O 1
ATOM 671 N N . GLN A 1 93 ? -4.082 -5.302 6.946 1.00 97.38 93 GLN A N 1
ATOM 672 C CA . GLN A 1 93 ? -3.934 -6.184 5.787 1.00 97.38 93 GLN A CA 1
ATOM 673 C C . GLN A 1 93 ? -5.005 -5.908 4.727 1.00 97.38 93 GLN A C 1
ATOM 675 O O . GLN A 1 93 ? -4.712 -5.964 3.535 1.00 97.38 93 GLN A O 1
ATOM 680 N N . LEU A 1 94 ? -6.222 -5.551 5.146 1.00 97.31 94 LEU A N 1
ATOM 681 C CA . LEU A 1 94 ? -7.299 -5.170 4.239 1.00 97.31 94 LEU A CA 1
ATOM 682 C C . LEU A 1 94 ? -6.945 -3.911 3.439 1.00 97.31 94 LEU A C 1
ATOM 684 O O . LEU A 1 94 ? -7.149 -3.892 2.230 1.00 97.31 94 LEU A O 1
ATOM 688 N N . GLY A 1 95 ? -6.390 -2.882 4.085 1.00 96.50 95 GLY A N 1
ATOM 689 C CA . GLY A 1 95 ? -5.977 -1.655 3.399 1.00 96.50 95 GLY A CA 1
ATOM 690 C C . GLY A 1 95 ? -4.841 -1.877 2.395 1.00 96.50 95 GLY A C 1
ATOM 691 O O . GLY A 1 95 ? -4.868 -1.307 1.304 1.00 96.50 95 GLY A O 1
ATOM 692 N N . VAL A 1 96 ? -3.877 -2.745 2.720 1.00 97.12 96 VAL A N 1
ATOM 693 C CA . VAL A 1 96 ? -2.818 -3.157 1.781 1.00 97.12 96 VAL A CA 1
ATOM 694 C C . VAL A 1 96 ? -3.410 -3.919 0.596 1.00 97.12 96 VAL A C 1
ATOM 696 O O . VAL A 1 96 ? -3.145 -3.567 -0.552 1.00 97.12 96 VAL A O 1
ATOM 699 N N . ALA A 1 97 ? -4.245 -4.928 0.859 1.00 96.75 97 ALA A N 1
ATOM 700 C CA . ALA A 1 97 ? -4.883 -5.725 -0.185 1.00 96.75 97 ALA A CA 1
ATOM 701 C C . ALA A 1 97 ? -5.754 -4.865 -1.113 1.00 96.75 97 ALA A C 1
ATOM 703 O O . ALA A 1 97 ? -5.739 -5.065 -2.325 1.00 96.75 97 ALA A O 1
ATOM 704 N N . PHE A 1 98 ? -6.466 -3.881 -0.557 1.00 95.25 98 PHE A N 1
ATOM 705 C CA . PHE A 1 98 ? -7.282 -2.953 -1.330 1.00 95.25 98 PHE A CA 1
ATOM 706 C C . PHE A 1 98 ? -6.447 -2.171 -2.350 1.00 95.25 98 PHE A C 1
ATOM 708 O O . PHE A 1 98 ? -6.836 -2.128 -3.512 1.00 95.25 98 PHE A O 1
ATOM 715 N N . GLN A 1 99 ? -5.280 -1.632 -1.967 1.00 95.56 99 GLN A N 1
ATOM 716 C CA . GLN A 1 99 ? -4.423 -0.938 -2.937 1.00 95.56 99 GLN A CA 1
ATOM 717 C C . GLN A 1 99 ? -3.827 -1.858 -3.996 1.00 95.56 99 GLN A C 1
ATOM 719 O O . GLN A 1 99 ? -3.719 -1.449 -5.143 1.00 95.56 99 GLN A O 1
ATOM 724 N N . ILE A 1 100 ? -3.470 -3.096 -3.651 1.00 95.25 100 ILE A N 1
ATOM 725 C CA . ILE A 1 100 ? -2.981 -4.050 -4.656 1.00 95.25 100 ILE A CA 1
ATOM 726 C C . ILE A 1 100 ? -4.074 -4.324 -5.698 1.00 95.25 100 ILE A C 1
ATOM 728 O O . ILE A 1 100 ? -3.796 -4.372 -6.894 1.00 95.25 100 ILE A O 1
ATOM 732 N N . VAL A 1 101 ? -5.324 -4.487 -5.253 1.00 94.25 101 VAL A N 1
ATOM 733 C CA . VAL A 1 101 ? -6.468 -4.670 -6.154 1.00 94.25 101 VAL A CA 1
ATOM 734 C C . VAL A 1 101 ? -6.734 -3.411 -6.982 1.00 94.25 101 VAL A C 1
ATOM 736 O O . VAL A 1 101 ? -6.987 -3.546 -8.173 1.00 94.25 101 VAL A O 1
ATOM 739 N N . ASP A 1 102 ? -6.663 -2.218 -6.388 1.00 92.00 102 ASP A N 1
ATOM 740 C CA . ASP A 1 102 ? -6.832 -0.928 -7.078 1.00 92.00 102 ASP A CA 1
ATOM 741 C C . ASP A 1 102 ? -5.798 -0.748 -8.202 1.00 92.00 102 ASP A C 1
ATOM 743 O O . ASP A 1 102 ? -6.171 -0.504 -9.349 1.00 92.00 102 ASP A O 1
ATOM 747 N N . ASP A 1 103 ? -4.520 -1.011 -7.915 1.00 93.69 103 ASP A N 1
ATOM 748 C CA . ASP A 1 103 ? -3.433 -0.958 -8.898 1.00 93.69 103 ASP A CA 1
ATOM 749 C C . ASP A 1 103 ? -3.649 -1.950 -10.059 1.00 93.69 103 ASP A C 1
ATOM 751 O O . ASP A 1 103 ? -3.365 -1.639 -11.215 1.00 93.69 103 ASP A O 1
ATOM 755 N N . VAL A 1 104 ? -4.146 -3.162 -9.776 1.00 92.62 104 VAL A N 1
ATOM 756 C CA . VAL A 1 104 ? -4.456 -4.161 -10.817 1.00 92.62 104 VAL A CA 1
ATOM 757 C C . VAL A 1 104 ? -5.679 -3.746 -11.627 1.00 92.62 104 VAL A C 1
ATOM 759 O O . VAL A 1 104 ? -5.674 -3.874 -12.850 1.00 92.62 104 VAL A O 1
ATOM 762 N N . LYS A 1 105 ? -6.725 -3.241 -10.970 1.00 91.44 105 LYS A N 1
ATOM 763 C CA . LYS A 1 105 ? -7.939 -2.773 -11.642 1.00 91.44 105 LYS A CA 1
ATOM 764 C C . LYS A 1 105 ? -7.654 -1.602 -12.567 1.00 91.44 105 LYS A C 1
ATOM 766 O O . LYS A 1 105 ? -8.189 -1.591 -13.672 1.00 91.44 105 LYS A O 1
ATOM 771 N N . ASN A 1 106 ? -6.759 -0.693 -12.176 1.00 91.75 106 ASN A N 1
ATOM 772 C CA . ASN A 1 106 ? -6.344 0.425 -13.018 1.00 91.75 106 ASN A CA 1
ATOM 773 C C . ASN A 1 106 ? -5.807 -0.031 -14.386 1.00 91.75 106 ASN A C 1
ATOM 775 O O . ASN A 1 106 ? -5.947 0.690 -15.367 1.00 91.75 106 ASN A O 1
ATOM 779 N N . LEU A 1 107 ? -5.250 -1.243 -14.493 1.00 89.19 107 LEU A N 1
ATOM 780 C CA . LEU A 1 107 ? -4.759 -1.775 -15.766 1.00 89.19 107 LEU A CA 1
ATOM 781 C C . LEU A 1 107 ? -5.867 -2.178 -16.750 1.00 89.19 107 LEU A C 1
ATOM 783 O O . LEU A 1 107 ? -5.606 -2.247 -17.949 1.00 89.19 107 LEU A O 1
ATOM 787 N N . CYS A 1 108 ? -7.070 -2.491 -16.266 1.00 84.00 108 CYS A N 1
ATOM 788 C CA . CYS A 1 108 ? -8.077 -3.206 -17.055 1.00 84.00 108 CYS A CA 1
ATOM 789 C C . CYS A 1 108 ? -9.453 -2.535 -17.078 1.00 84.00 108 CYS A C 1
ATOM 791 O O . CYS A 1 108 ? -10.228 -2.785 -17.999 1.00 84.00 108 CYS A O 1
ATOM 793 N N . GLU A 1 109 ? -9.790 -1.739 -16.065 1.00 80.50 109 GLU A N 1
ATOM 794 C CA . GLU A 1 109 ? -11.160 -1.297 -15.811 1.00 80.50 109 GLU A CA 1
ATOM 795 C C . GLU A 1 109 ? -11.246 0.229 -15.690 1.00 80.50 109 GLU A C 1
ATOM 797 O O . GLU A 1 109 ? -10.410 0.862 -15.051 1.00 80.50 109 GLU A O 1
ATOM 802 N N . ASP A 1 110 ? -12.302 0.810 -16.265 1.00 65.19 110 ASP A N 1
ATOM 803 C CA . ASP A 1 110 ? -12.659 2.228 -16.126 1.00 65.19 110 ASP A CA 1
ATOM 804 C C . ASP A 1 110 ? -13.788 2.372 -15.092 1.00 65.19 110 ASP A C 1
ATOM 806 O O . ASP A 1 110 ? -14.949 2.637 -15.414 1.00 65.19 110 ASP A O 1
ATOM 810 N N . ILE A 1 111 ? -13.481 2.075 -13.825 1.00 58.47 111 ILE A N 1
ATOM 811 C CA . ILE A 1 111 ? -14.431 2.247 -12.716 1.00 58.47 111 ILE A CA 1
ATOM 812 C C . ILE A 1 111 ? -14.051 3.511 -11.951 1.00 58.47 111 ILE A C 1
ATOM 814 O O . ILE A 1 111 ? -13.329 3.477 -10.958 1.00 58.47 111 ILE A O 1
ATOM 818 N N . GLY A 1 112 ? -14.563 4.648 -12.425 1.00 62.12 112 GLY A N 1
ATOM 819 C CA . GLY A 1 112 ? -14.434 5.945 -11.754 1.00 62.12 112 GLY A CA 1
ATOM 820 C C . GLY A 1 112 ? -13.109 6.676 -11.988 1.00 62.12 112 GLY A C 1
ATOM 821 O O . GLY A 1 112 ? -12.982 7.818 -11.546 1.00 62.12 112 GLY A O 1
ATOM 822 N N . LYS A 1 113 ? -12.160 6.057 -12.696 1.00 67.44 113 LYS A N 1
ATOM 823 C CA . LYS A 1 113 ? -10.921 6.654 -13.200 1.00 67.44 113 LYS A CA 1
ATOM 824 C C . LYS A 1 113 ? -10.537 5.994 -14.521 1.00 67.44 113 LYS A C 1
ATOM 826 O O . LYS A 1 113 ? -10.787 4.803 -14.683 1.00 67.44 113 LYS A O 1
ATOM 831 N N . CYS A 1 114 ? -9.890 6.750 -15.408 1.00 80.12 114 CYS A N 1
ATOM 832 C CA . CYS A 1 114 ? -9.524 6.268 -16.736 1.00 80.12 114 CYS A CA 1
ATOM 833 C C . CYS A 1 114 ? -8.600 5.048 -16.620 1.00 80.12 114 CYS A C 1
ATOM 835 O O . CYS A 1 114 ? -7.575 5.105 -15.936 1.00 80.12 114 CYS A O 1
ATOM 837 N N . ALA A 1 115 ? -8.941 3.959 -17.308 1.00 85.56 115 ALA A N 1
ATOM 838 C CA . ALA A 1 115 ? -8.062 2.800 -17.387 1.00 85.56 115 ALA A CA 1
ATOM 839 C C . ALA A 1 115 ? -6.670 3.219 -17.898 1.00 85.56 115 ALA A C 1
ATOM 841 O O . ALA A 1 115 ? -6.539 4.060 -18.789 1.00 85.56 115 ALA A O 1
ATOM 842 N N . LEU A 1 116 ? -5.628 2.594 -17.353 1.00 87.44 116 LEU A N 1
ATOM 843 C CA . LEU A 1 116 ? -4.216 2.827 -17.660 1.00 87.44 116 LEU A CA 1
ATOM 844 C C . LEU A 1 116 ? -3.668 4.200 -17.235 1.00 87.44 116 LEU A C 1
ATOM 846 O O . LEU A 1 116 ? -2.536 4.517 -17.600 1.00 87.44 116 LEU A O 1
ATOM 850 N N . GLU A 1 117 ? -4.390 5.017 -16.464 1.00 89.88 117 GLU A N 1
ATOM 851 C CA . GLU A 1 117 ? -3.870 6.328 -16.040 1.00 89.88 117 GLU A CA 1
ATOM 852 C C . GLU A 1 117 ? -2.582 6.226 -15.197 1.00 89.88 117 GLU A C 1
ATOM 854 O O . GLU A 1 117 ? -1.676 7.049 -15.357 1.00 89.88 117 GLU A O 1
ATOM 859 N N . ASP A 1 118 ? -2.438 5.202 -14.344 1.00 91.38 118 ASP A N 1
ATOM 860 C CA . ASP A 1 118 ? -1.225 5.024 -13.534 1.00 91.38 118 ASP A CA 1
ATOM 861 C C . ASP A 1 118 ? -0.036 4.652 -14.429 1.00 91.38 118 ASP A C 1
ATOM 863 O O . ASP A 1 118 ? 1.087 5.122 -14.233 1.00 91.38 118 ASP A O 1
ATOM 867 N N . LEU A 1 119 ? -0.301 3.866 -15.476 1.00 88.88 119 LEU A N 1
ATOM 868 C CA . LEU A 1 119 ? 0.686 3.514 -16.491 1.00 88.88 119 LEU A CA 1
ATOM 869 C C . LEU A 1 119 ? 1.098 4.748 -17.310 1.00 88.88 119 LEU A C 1
ATOM 871 O O . LEU A 1 119 ? 2.285 4.992 -17.520 1.00 88.88 119 LEU A O 1
ATOM 875 N N . GLN A 1 120 ? 0.130 5.562 -17.738 1.00 89.06 120 GLN A N 1
ATOM 876 C CA . GLN A 1 120 ? 0.367 6.793 -18.500 1.00 89.06 120 GLN A CA 1
ATOM 877 C C . GLN A 1 120 ? 1.130 7.845 -17.686 1.00 89.06 120 GLN A C 1
ATOM 879 O O . GLN A 1 120 ? 2.005 8.528 -18.221 1.00 89.06 120 GLN A O 1
ATOM 884 N N . SER A 1 121 ? 0.839 7.945 -16.388 1.00 89.69 121 SER A N 1
ATOM 885 C CA . SER A 1 121 ? 1.558 8.811 -15.448 1.00 89.69 121 SER A CA 1
ATOM 886 C C . SER A 1 121 ? 2.900 8.231 -14.994 1.00 89.69 121 SER A C 1
ATOM 888 O O . SER A 1 121 ? 3.635 8.896 -14.263 1.00 89.69 121 SER A O 1
ATOM 890 N N . ARG A 1 122 ? 3.261 7.030 -15.474 1.00 92.38 122 ARG A N 1
ATOM 891 C CA . ARG A 1 122 ? 4.514 6.322 -15.168 1.00 92.38 122 ARG A CA 1
ATOM 892 C C . ARG A 1 122 ? 4.679 6.046 -13.680 1.00 92.38 122 ARG A C 1
ATOM 894 O O . ARG A 1 122 ? 5.798 5.918 -13.191 1.00 92.38 122 ARG A O 1
ATOM 901 N N . LYS A 1 123 ? 3.580 5.922 -12.947 1.00 93.12 123 LYS A N 1
ATOM 902 C CA . LYS A 1 123 ? 3.609 5.620 -11.523 1.00 93.12 123 LYS A CA 1
ATOM 903 C C . LYS A 1 123 ? 4.149 4.211 -11.303 1.00 93.12 123 LYS A C 1
ATOM 905 O O . LYS A 1 123 ? 3.723 3.271 -11.963 1.00 93.12 123 LYS A O 1
ATOM 910 N N . ILE A 1 124 ? 5.076 4.022 -10.371 1.00 94.31 124 ILE A N 1
ATOM 911 C CA . ILE A 1 124 ? 5.514 2.671 -9.995 1.00 94.31 124 ILE A CA 1
ATOM 912 C C . ILE A 1 124 ? 4.420 2.034 -9.132 1.00 94.31 124 ILE A C 1
ATOM 914 O O . ILE A 1 124 ? 4.333 2.324 -7.945 1.00 94.31 124 ILE A O 1
ATOM 918 N N . THR A 1 125 ? 3.577 1.198 -9.737 1.00 94.88 125 THR A N 1
ATOM 919 C CA . THR A 1 125 ? 2.508 0.439 -9.065 1.00 94.88 125 THR A CA 1
ATOM 920 C C . THR A 1 125 ? 2.944 -0.990 -8.744 1.00 94.8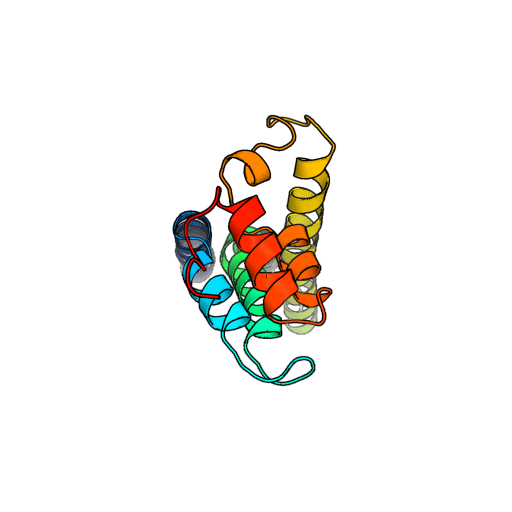8 125 THR A C 1
ATOM 922 O O . THR A 1 125 ? 4.003 -1.454 -9.187 1.00 94.88 125 THR A O 1
ATOM 925 N N . TYR A 1 126 ? 2.126 -1.724 -7.986 1.00 94.88 126 TYR A N 1
ATOM 926 C CA . TYR A 1 126 ? 2.427 -3.104 -7.594 1.00 94.88 126 TYR A CA 1
ATOM 927 C C . TYR A 1 126 ? 2.736 -4.034 -8.788 1.00 94.88 126 TYR A C 1
ATOM 929 O O . TYR A 1 126 ? 3.762 -4.723 -8.748 1.00 94.88 126 TYR A O 1
ATOM 937 N N . PRO A 1 127 ? 1.957 -4.035 -9.895 1.00 94.31 127 PRO A N 1
ATOM 938 C CA . PRO A 1 127 ? 2.275 -4.847 -11.072 1.00 94.31 127 PRO A CA 1
ATOM 939 C C . PRO A 1 127 ? 3.608 -4.475 -11.735 1.00 94.31 127 PRO A C 1
ATOM 941 O O . PRO A 1 127 ? 4.329 -5.359 -12.201 1.00 94.31 127 PRO A O 1
ATOM 944 N N . VAL A 1 128 ? 3.972 -3.190 -11.748 1.00 93.81 128 VAL A N 1
ATOM 945 C CA . VAL A 1 128 ? 5.233 -2.697 -12.330 1.00 93.81 128 VAL A CA 1
ATOM 946 C C . VAL A 1 128 ? 6.425 -3.166 -11.497 1.00 93.81 128 VAL A C 1
ATOM 948 O O . VAL A 1 128 ? 7.386 -3.710 -12.045 1.00 93.81 128 VAL A O 1
ATOM 951 N N . ALA A 1 129 ? 6.340 -3.036 -10.170 1.00 92.75 129 ALA A N 1
ATOM 952 C CA . ALA A 1 129 ? 7.360 -3.530 -9.248 1.00 92.75 129 ALA A CA 1
ATOM 953 C C . ALA A 1 129 ? 7.529 -5.054 -9.337 1.00 92.75 129 ALA A C 1
ATOM 955 O O . ALA A 1 129 ? 8.652 -5.540 -9.462 1.00 92.75 129 ALA A O 1
ATOM 956 N N . LEU A 1 130 ? 6.431 -5.818 -9.356 1.00 91.94 130 LEU A N 1
ATOM 957 C CA . LEU A 1 130 ? 6.496 -7.272 -9.533 1.00 91.94 130 LEU A CA 1
ATOM 958 C C . LEU A 1 130 ? 7.060 -7.682 -10.895 1.00 91.94 130 LEU A C 1
ATOM 960 O O . LEU A 1 130 ? 7.757 -8.690 -10.983 1.00 91.94 130 LEU A O 1
ATOM 964 N N . THR A 1 131 ? 6.756 -6.936 -11.956 1.00 92.00 131 THR A N 1
ATOM 965 C CA . THR A 1 131 ? 7.308 -7.217 -13.286 1.00 92.00 131 THR A CA 1
ATOM 966 C C . THR A 1 131 ? 8.823 -7.073 -13.261 1.00 92.00 131 THR A C 1
ATOM 968 O O . THR A 1 131 ? 9.517 -7.994 -13.678 1.00 92.00 131 THR A O 1
ATOM 971 N N . MET A 1 132 ? 9.340 -5.991 -12.672 1.00 89.06 132 MET A N 1
ATOM 972 C CA . MET A 1 132 ? 10.778 -5.794 -12.475 1.00 89.06 132 MET A CA 1
ATOM 973 C C . MET A 1 132 ? 11.426 -6.954 -11.702 1.00 89.06 132 MET A C 1
ATOM 975 O O . MET A 1 132 ? 12.451 -7.462 -12.146 1.00 89.06 132 MET A O 1
ATOM 979 N N . LEU A 1 133 ? 10.805 -7.420 -10.609 1.00 85.56 133 LEU A N 1
ATOM 980 C CA . LEU A 1 133 ? 11.288 -8.567 -9.819 1.00 85.56 133 LEU A CA 1
ATOM 981 C C . LEU A 1 133 ? 11.387 -9.876 -10.608 1.00 85.56 133 LEU A C 1
ATOM 983 O O . LEU A 1 133 ? 12.164 -10.763 -10.262 1.00 85.56 133 LEU A O 1
ATOM 987 N N . LYS A 1 134 ? 10.546 -10.045 -11.630 1.00 88.56 134 LYS A N 1
ATOM 988 C CA . LYS A 1 134 ? 10.508 -11.267 -12.439 1.00 88.56 134 LYS A CA 1
ATOM 989 C C . LYS A 1 134 ? 11.536 -11.267 -13.570 1.00 88.56 134 LYS A C 1
ATOM 991 O O . LYS A 1 134 ? 11.726 -12.310 -14.192 1.00 88.56 134 LYS A O 1
ATOM 996 N N . LEU A 1 135 ? 12.187 -10.136 -13.850 1.00 89.06 135 LEU A N 1
ATOM 997 C CA . LEU A 1 135 ? 13.187 -10.024 -14.910 1.00 89.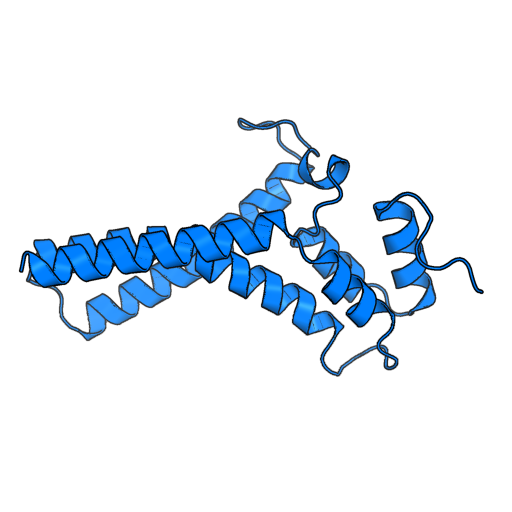06 135 LEU A CA 1
ATOM 998 C C . LEU A 1 135 ? 14.569 -10.453 -14.380 1.00 89.06 135 LEU A C 1
ATOM 1000 O O . LEU A 1 135 ? 15.116 -9.802 -13.486 1.00 89.06 135 LEU A O 1
ATOM 1004 N N . PRO A 1 136 ? 15.160 -11.537 -14.920 1.00 83.12 136 PRO A N 1
ATOM 1005 C CA . PRO A 1 136 ? 16.321 -12.175 -14.302 1.00 83.12 136 PRO A CA 1
ATOM 1006 C C . PRO A 1 136 ? 17.615 -11.376 -14.464 1.00 83.12 136 PRO A C 1
ATOM 1008 O O . PRO A 1 136 ? 18.504 -11.461 -13.617 1.00 83.12 136 PRO A O 1
ATOM 1011 N N . THR A 1 137 ? 17.745 -10.598 -15.541 1.00 86.50 137 THR A N 1
ATOM 1012 C CA . THR A 1 137 ? 18.973 -9.853 -15.834 1.00 86.50 137 THR A CA 1
ATOM 1013 C C . THR A 1 137 ? 18.798 -8.360 -15.591 1.00 86.50 137 THR A C 1
ATOM 1015 O O . THR A 1 137 ? 17.745 -7.787 -15.877 1.00 86.50 137 THR A O 1
ATOM 1018 N N . ARG A 1 138 ? 19.878 -7.703 -15.145 1.00 85.50 138 ARG A N 1
ATOM 1019 C CA . ARG A 1 138 ? 19.943 -6.235 -15.085 1.00 85.50 138 ARG A CA 1
ATOM 1020 C C . ARG A 1 138 ? 19.581 -5.616 -16.435 1.00 85.50 138 ARG A C 1
ATOM 1022 O O . ARG A 1 138 ? 18.819 -4.661 -16.466 1.00 85.50 138 ARG A O 1
ATOM 1029 N N . HIS A 1 139 ? 20.058 -6.202 -17.537 1.00 88.12 139 HIS A N 1
ATOM 1030 C CA . HIS A 1 139 ? 19.758 -5.721 -18.884 1.00 88.12 139 HIS A CA 1
ATOM 1031 C C . HIS A 1 139 ? 18.247 -5.632 -19.142 1.00 88.12 139 HIS A C 1
ATOM 1033 O O . HIS A 1 139 ? 17.744 -4.567 -19.484 1.00 88.12 139 HIS A O 1
ATOM 1039 N N . GLN A 1 140 ? 17.514 -6.718 -18.883 1.00 89.88 140 GLN A N 1
ATOM 1040 C CA . GLN A 1 140 ? 16.059 -6.751 -19.049 1.00 89.88 140 GLN A CA 1
ATOM 1041 C C . GLN A 1 140 ? 15.345 -5.768 -18.115 1.00 89.88 140 GLN A C 1
ATOM 1043 O O . GLN A 1 140 ? 14.385 -5.125 -18.528 1.00 89.88 140 GLN A O 1
ATOM 1048 N N . ARG A 1 141 ? 15.812 -5.611 -16.868 1.00 89.81 141 ARG A N 1
ATOM 1049 C CA . ARG A 1 141 ? 15.252 -4.620 -15.933 1.00 89.81 141 ARG A CA 1
ATOM 1050 C C . ARG A 1 141 ? 15.453 -3.183 -16.424 1.00 89.81 141 ARG A C 1
ATOM 1052 O O . ARG A 1 141 ? 14.512 -2.393 -16.385 1.00 89.81 141 ARG A O 1
ATOM 1059 N N . CYS A 1 142 ? 16.644 -2.855 -16.923 1.00 88.69 142 CYS A N 1
ATOM 1060 C CA . CYS A 1 142 ? 16.946 -1.561 -17.536 1.00 88.69 142 CYS A CA 1
ATOM 1061 C C . CYS A 1 142 ? 16.097 -1.317 -18.791 1.00 88.69 142 CYS A C 1
ATOM 1063 O O . CYS A 1 142 ? 15.551 -0.229 -18.955 1.00 88.69 142 CYS A O 1
ATOM 1065 N N . GLU A 1 143 ? 15.968 -2.315 -19.667 1.00 90.56 143 GLU A N 1
ATOM 1066 C CA . GLU A 1 143 ? 15.147 -2.237 -20.879 1.00 90.56 143 GLU A CA 1
ATOM 1067 C C . GLU A 1 143 ? 13.676 -1.986 -20.532 1.00 90.56 143 GLU A C 1
ATOM 1069 O O . GLU A 1 143 ? 13.076 -1.038 -21.039 1.00 90.56 143 GLU A O 1
ATOM 1074 N N . PHE A 1 144 ? 13.127 -2.760 -19.592 1.00 91.81 144 PHE A N 1
ATOM 1075 C CA . PHE A 1 144 ? 11.777 -2.565 -19.072 1.00 91.81 144 PHE A CA 1
ATOM 1076 C C . PHE A 1 144 ? 11.583 -1.153 -18.518 1.00 91.81 144 PHE A C 1
ATOM 1078 O O . PHE A 1 144 ? 10.621 -0.477 -18.875 1.00 91.81 144 PHE A O 1
ATOM 1085 N N . TYR A 1 145 ? 12.508 -0.667 -17.688 1.00 90.25 145 TYR A N 1
ATOM 1086 C CA . TYR A 1 145 ? 12.386 0.661 -17.094 1.00 90.25 145 TYR A CA 1
ATOM 1087 C C . TYR A 1 145 ? 12.540 1.793 -18.115 1.00 90.25 145 TYR A C 1
ATOM 1089 O O . TYR A 1 145 ? 11.841 2.805 -18.028 1.00 90.25 145 TYR A O 1
ATOM 1097 N N . ASN A 1 146 ? 13.403 1.627 -19.119 1.00 90.06 146 ASN A N 1
ATOM 1098 C CA . ASN A 1 146 ? 13.533 2.566 -20.229 1.00 90.06 146 ASN A CA 1
ATOM 1099 C C . ASN A 1 146 ? 12.248 2.609 -21.066 1.00 90.06 146 ASN A C 1
ATOM 1101 O O . ASN A 1 146 ? 11.784 3.704 -21.384 1.00 90.06 146 ASN A O 1
ATOM 1105 N N . LEU A 1 147 ? 11.648 1.455 -21.378 1.00 88.88 147 LEU A N 1
ATOM 1106 C CA . LEU A 1 147 ? 10.353 1.378 -22.061 1.00 88.88 147 LEU A CA 1
ATOM 1107 C C . LEU A 1 147 ? 9.262 2.070 -21.235 1.00 88.88 147 LEU A C 1
ATOM 1109 O O . LEU A 1 147 ? 8.498 2.873 -21.763 1.00 88.88 147 LEU A O 1
ATOM 1113 N N . TYR A 1 148 ? 9.243 1.805 -19.929 1.00 87.94 148 TYR A N 1
ATOM 1114 C CA . TYR A 1 148 ? 8.266 2.351 -18.992 1.00 87.94 148 TYR A CA 1
ATOM 1115 C C . TYR A 1 148 ? 8.358 3.877 -18.847 1.00 87.94 148 TYR A C 1
ATOM 1117 O O . TYR A 1 148 ? 7.350 4.576 -18.798 1.00 87.94 148 TYR A O 1
ATOM 1125 N N . THR A 1 149 ? 9.578 4.418 -18.794 1.00 86.19 149 THR A N 1
ATOM 1126 C CA . THR A 1 149 ? 9.823 5.852 -18.563 1.00 86.19 149 THR A CA 1
ATOM 1127 C C . THR A 1 149 ? 10.004 6.677 -19.839 1.00 86.19 149 THR A C 1
ATOM 1129 O O . THR A 1 149 ? 10.031 7.906 -19.765 1.00 86.19 149 THR A O 1
ATOM 1132 N N . GLY A 1 150 ? 10.089 6.043 -21.013 1.00 78.25 150 GLY A N 1
ATOM 1133 C CA . GLY A 1 150 ? 10.271 6.725 -22.297 1.00 78.25 150 GLY A CA 1
ATOM 1134 C C . GLY A 1 150 ? 11.727 7.055 -22.665 1.00 78.25 150 GLY A C 1
ATOM 1135 O O . GLY A 1 150 ? 11.956 8.012 -23.401 1.00 78.25 150 GLY A O 1
ATOM 1136 N N . GLY A 1 151 ? 12.706 6.268 -22.193 1.00 61.34 151 GLY A N 1
ATOM 1137 C CA . GLY A 1 151 ? 14.008 6.117 -22.865 1.00 61.34 151 GLY A CA 1
ATOM 1138 C C . GLY A 1 151 ? 15.186 7.006 -22.431 1.00 61.34 151 GLY A C 1
ATOM 1139 O O . GLY A 1 151 ? 15.965 7.435 -23.285 1.00 61.34 151 GLY A O 1
ATOM 1140 N N . THR A 1 152 ? 15.385 7.281 -21.139 1.00 53.12 152 THR A N 1
ATOM 1141 C CA . THR A 1 152 ? 16.490 8.167 -20.691 1.00 53.12 152 THR A CA 1
ATOM 1142 C C . THR A 1 152 ? 17.354 7.661 -19.538 1.00 53.12 152 THR A C 1
ATOM 1144 O O . THR A 1 152 ? 18.241 8.395 -19.110 1.00 53.12 152 THR A O 1
ATOM 1147 N N . VAL A 1 153 ? 17.156 6.442 -19.029 1.00 54.06 153 VAL A N 1
ATOM 1148 C CA . VAL A 1 153 ? 17.784 6.033 -17.760 1.00 54.06 153 VAL A CA 1
ATOM 1149 C C . VAL A 1 153 ? 19.093 5.266 -17.943 1.00 54.06 153 VAL A C 1
ATOM 1151 O O . VAL A 1 153 ? 20.068 5.606 -17.281 1.00 54.06 153 VAL A O 1
ATOM 1154 N N . CYS A 1 154 ? 19.149 4.289 -18.845 1.00 53.22 154 CYS A N 1
ATOM 1155 C CA . CYS A 1 154 ? 20.369 3.514 -19.099 1.00 53.22 154 CYS A CA 1
ATOM 1156 C C . CYS A 1 154 ? 20.781 3.687 -20.562 1.00 53.22 154 CYS A C 1
ATOM 1158 O O . CYS A 1 154 ? 20.293 2.952 -21.420 1.00 53.22 154 CYS A O 1
ATOM 1160 N N . LYS A 1 155 ? 21.593 4.712 -20.856 1.00 52.88 155 LYS A N 1
ATOM 1161 C CA . LYS A 1 155 ? 22.135 4.969 -22.205 1.00 52.88 155 LYS A CA 1
ATOM 1162 C C . LYS A 1 155 ? 23.531 4.390 -22.433 1.00 52.88 155 LYS A C 1
ATOM 1164 O O . LYS A 1 155 ? 23.971 4.357 -23.576 1.00 52.88 155 LYS A O 1
ATOM 1169 N N . ASP A 1 156 ? 24.163 3.883 -21.383 1.00 49.03 156 ASP A N 1
ATOM 1170 C CA . ASP A 1 156 ? 25.520 3.357 -21.446 1.00 49.03 156 ASP A CA 1
ATOM 1171 C C . ASP A 1 156 ? 25.449 1.827 -21.347 1.00 49.03 156 ASP A C 1
ATOM 1173 O O . ASP A 1 156 ? 25.327 1.260 -20.257 1.00 49.03 156 ASP A O 1
ATOM 1177 N N . TRP A 1 157 ? 25.417 1.187 -22.518 1.00 51.75 157 TRP A N 1
ATOM 1178 C CA . TRP A 1 157 ? 25.698 -0.237 -22.701 1.00 51.75 157 TRP A CA 1
ATOM 1179 C C . TRP A 1 157 ? 27.136 -0.395 -23.178 1.00 51.75 157 TRP A C 1
ATOM 1181 O O . TRP A 1 157 ? 27.513 0.352 -24.111 1.00 51.75 157 TRP A O 1
#